Protein AF-A0A397V4J2-F1 (afdb_monomer_lite)

Sequence (60 aa):
AAKTRGSYLRVHFKNMRKTAKALAGKKQSKVIKYLEDVKEHKQAILFRRFNGGVGCYALS

pLDDT: mean 86.15, std 10.72, range [40.94, 95.31]

Organism: NCBI:txid44941

Structure (mmCIF, N/CA/C/O backbone):
data_AF-A0A397V4J2-F1
#
_entry.id   AF-A0A397V4J2-F1
#
loop_
_atom_site.group_PDB
_atom_site.id
_atom_site.type_symbol
_atom_site.label_atom_id
_atom_site.label_alt_id
_atom_site.label_comp_id
_atom_site.label_asym_id
_atom_site.label_entity_id
_atom_site.label_seq_id
_atom_site.pdbx_PDB_ins_code
_atom_site.Cartn_x
_atom_site.Cartn_y
_atom_site.Cartn_z
_atom_site.occupancy
_atom_site.B_iso_or_equiv
_atom_site.auth_seq_id
_atom_site.auth_comp_id
_atom_site.auth_asym_id
_atom_site.auth_atom_id
_atom_site.pdbx_PDB_model_num
ATOM 1 N N . ALA A 1 1 ? -4.474 21.302 0.006 1.00 62.47 1 ALA A N 1
ATOM 2 C CA . ALA A 1 1 ? -4.022 19.942 -0.368 1.00 62.47 1 ALA A CA 1
ATOM 3 C C . ALA A 1 1 ? -2.699 19.653 0.332 1.00 62.47 1 ALA A C 1
ATOM 5 O O . ALA A 1 1 ? -1.773 20.438 0.170 1.00 62.47 1 ALA A O 1
ATOM 6 N N . ALA A 1 2 ? -2.614 18.584 1.125 1.00 79.81 2 ALA A N 1
ATOM 7 C CA . ALA A 1 2 ? -1.367 18.191 1.781 1.00 79.81 2 ALA A CA 1
ATOM 8 C C . ALA A 1 2 ? -0.471 17.419 0.795 1.00 79.81 2 ALA A C 1
ATOM 10 O O . ALA A 1 2 ? -0.958 16.547 0.076 1.00 79.81 2 ALA A O 1
ATOM 11 N N . LYS A 1 3 ? 0.824 17.746 0.745 1.00 86.06 3 LYS A N 1
ATOM 12 C CA . LYS A 1 3 ? 1.839 17.047 -0.060 1.00 86.06 3 LYS A CA 1
ATOM 13 C C . LYS A 1 3 ? 2.916 16.522 0.884 1.00 86.06 3 LYS A C 1
ATOM 15 O O . LYS A 1 3 ? 3.390 17.266 1.735 1.00 86.06 3 LYS A O 1
ATOM 20 N N . THR A 1 4 ? 3.312 15.265 0.726 1.00 88.62 4 THR A N 1
ATOM 21 C CA . THR A 1 4 ? 4.368 14.630 1.526 1.00 88.62 4 THR A CA 1
ATOM 22 C C . THR A 1 4 ? 5.288 13.815 0.618 1.00 88.62 4 THR A C 1
ATOM 24 O O . THR A 1 4 ? 4.863 13.297 -0.417 1.00 88.62 4 THR A O 1
ATOM 27 N N . ARG A 1 5 ? 6.572 13.724 0.974 1.00 90.44 5 ARG A N 1
ATOM 28 C CA . ARG A 1 5 ? 7.588 12.952 0.246 1.00 90.44 5 ARG A CA 1
ATOM 29 C C . ARG A 1 5 ? 8.567 12.346 1.246 1.00 90.44 5 ARG A C 1
ATOM 31 O O . ARG A 1 5 ? 9.007 13.036 2.155 1.00 90.44 5 ARG A O 1
ATOM 38 N N . GLY A 1 6 ? 8.932 11.085 1.038 1.00 89.38 6 GLY A N 1
ATOM 39 C CA . GLY A 1 6 ? 10.065 10.442 1.704 1.00 89.38 6 GLY A CA 1
ATOM 40 C C . GLY A 1 6 ? 11.133 10.065 0.678 1.00 89.38 6 GLY A C 1
ATOM 41 O O . GLY A 1 6 ? 10.796 9.591 -0.409 1.00 89.38 6 GLY A O 1
ATOM 42 N N . SER A 1 7 ? 12.403 10.276 1.013 1.00 92.19 7 SER A N 1
ATOM 43 C CA . SER A 1 7 ? 13.564 9.886 0.199 1.00 92.19 7 SER A CA 1
ATOM 44 C C . SER A 1 7 ? 14.396 8.856 0.967 1.00 92.19 7 SER A C 1
ATOM 46 O O . SER A 1 7 ? 14.426 8.900 2.192 1.00 92.19 7 SER A O 1
ATOM 48 N N . TYR A 1 8 ? 15.056 7.930 0.261 1.00 90.31 8 TYR A N 1
ATOM 49 C CA . TYR A 1 8 ? 15.939 6.905 0.853 1.00 90.31 8 TYR A CA 1
ATOM 50 C C . TYR A 1 8 ? 15.295 6.034 1.950 1.00 90.31 8 TYR A C 1
ATOM 52 O O . TYR A 1 8 ? 15.940 5.635 2.918 1.00 90.31 8 TYR A O 1
ATOM 60 N N . LEU A 1 9 ? 14.010 5.706 1.793 1.00 91.31 9 LEU A N 1
ATOM 61 C CA . LEU A 1 9 ? 13.326 4.786 2.700 1.00 91.31 9 LEU A CA 1
ATOM 62 C C . LEU A 1 9 ? 13.905 3.372 2.550 1.00 91.31 9 LEU A C 1
ATOM 64 O O . L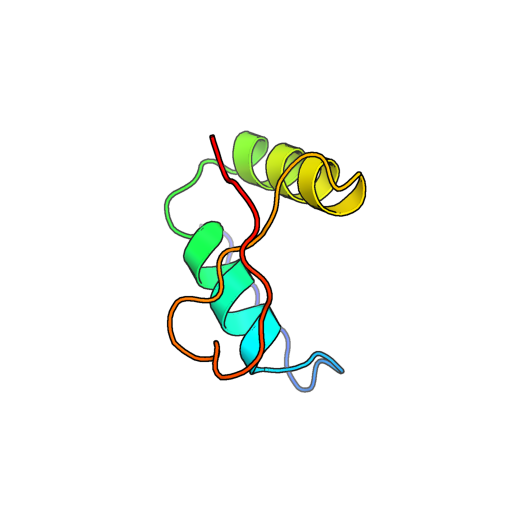EU A 1 9 ? 13.995 2.851 1.437 1.00 91.31 9 LEU A O 1
ATOM 68 N N . ARG A 1 10 ? 14.237 2.727 3.674 1.00 93.25 10 ARG A N 1
ATOM 69 C CA . ARG A 1 10 ? 14.678 1.322 3.731 1.00 93.25 10 ARG A CA 1
ATOM 70 C C . ARG A 1 10 ? 13.491 0.369 3.547 1.00 93.25 10 ARG A C 1
ATOM 72 O O . ARG A 1 10 ? 13.117 -0.366 4.452 1.00 93.25 10 ARG A O 1
ATOM 79 N N . VAL A 1 11 ? 12.858 0.423 2.381 1.00 91.56 11 VAL A N 1
ATOM 80 C CA . VAL A 1 11 ? 11.731 -0.440 2.009 1.00 91.56 11 VAL A CA 1
ATOM 81 C C . VAL A 1 11 ? 11.990 -1.087 0.659 1.00 91.56 11 VAL A C 1
ATOM 83 O O . VAL A 1 11 ? 12.629 -0.510 -0.221 1.00 91.56 11 VAL A O 1
ATOM 86 N N . HIS A 1 12 ? 11.449 -2.285 0.459 1.00 91.00 12 HIS A N 1
ATOM 87 C CA . HIS A 1 12 ? 11.563 -2.946 -0.830 1.00 91.00 12 HIS A CA 1
ATOM 88 C C . HIS A 1 12 ? 10.667 -2.261 -1.873 1.00 91.00 12 HIS A C 1
ATOM 90 O O . HIS A 1 12 ? 9.441 -2.195 -1.726 1.00 91.00 12 HIS A O 1
ATOM 96 N N . PHE A 1 13 ? 11.276 -1.791 -2.963 1.00 90.00 13 PHE A N 1
ATOM 97 C CA . PHE A 1 13 ? 10.593 -1.036 -4.018 1.00 90.00 13 PHE A CA 1
ATOM 98 C C . PHE A 1 13 ? 9.358 -1.757 -4.573 1.00 90.00 13 PHE A C 1
ATOM 100 O O . PHE A 1 13 ? 8.297 -1.147 -4.743 1.00 90.00 13 PHE A O 1
ATOM 107 N N . LYS A 1 14 ? 9.470 -3.067 -4.842 1.00 91.00 14 LYS A N 1
ATOM 108 C CA . LYS A 1 14 ? 8.379 -3.834 -5.464 1.00 91.00 14 LYS A CA 1
ATOM 109 C C . LYS A 1 14 ? 7.147 -3.888 -4.560 1.00 91.00 14 LYS A C 1
ATOM 111 O O . LYS A 1 14 ? 6.037 -3.802 -5.078 1.00 91.00 14 LYS A O 1
ATOM 116 N N . ASN A 1 15 ? 7.340 -3.955 -3.241 1.00 88.88 15 ASN A N 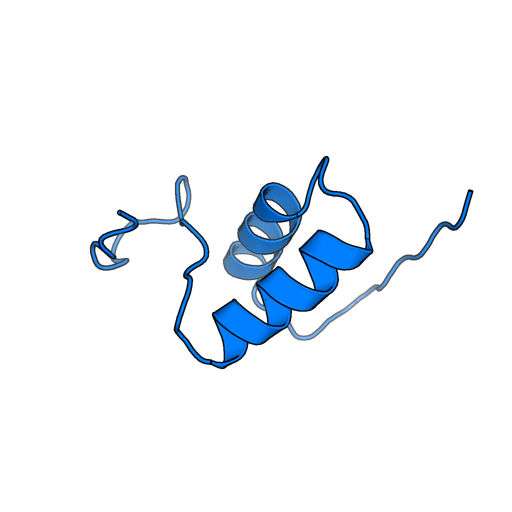1
ATOM 117 C CA . ASN A 1 15 ? 6.251 -4.026 -2.265 1.00 88.88 15 ASN A CA 1
ATOM 118 C C . ASN A 1 15 ? 5.583 -2.657 -2.154 1.00 88.88 15 ASN A C 1
ATOM 120 O O . ASN A 1 15 ? 4.380 -2.535 -2.373 1.00 88.88 15 ASN A O 1
ATOM 124 N N . MET A 1 16 ? 6.384 -1.605 -1.956 1.00 91.50 16 MET A N 1
ATOM 125 C CA . MET A 1 16 ? 5.866 -0.248 -1.787 1.00 91.50 16 MET A CA 1
ATOM 126 C C . MET A 1 16 ? 5.100 0.243 -3.021 1.00 91.50 16 MET A C 1
ATOM 128 O O . MET A 1 16 ? 4.057 0.885 -2.897 1.00 91.50 16 MET A O 1
ATOM 132 N N . ARG A 1 17 ? 5.542 -0.122 -4.233 1.00 92.31 17 ARG A N 1
ATOM 133 C CA . ARG A 1 17 ? 4.810 0.200 -5.468 1.00 92.31 17 ARG A CA 1
ATOM 134 C C . ARG A 1 17 ? 3.422 -0.445 -5.518 1.00 92.31 17 ARG A C 1
ATOM 136 O O . ARG A 1 17 ? 2.506 0.139 -6.099 1.00 92.31 17 ARG A O 1
ATOM 143 N N . LYS A 1 18 ? 3.256 -1.647 -4.962 1.00 91.44 18 LYS A N 1
ATOM 144 C CA . LYS A 1 18 ? 1.960 -2.344 -4.927 1.00 91.44 18 LYS A CA 1
ATOM 145 C C . LYS A 1 18 ? 1.057 -1.774 -3.847 1.00 91.44 18 LYS A C 1
ATOM 147 O O . LYS A 1 18 ? -0.091 -1.467 -4.161 1.00 91.44 18 LYS A O 1
ATOM 152 N N . THR A 1 19 ? 1.599 -1.497 -2.664 1.00 92.19 19 THR A N 1
ATOM 153 C CA . THR A 1 19 ? 0.890 -0.792 -1.589 1.00 92.19 19 THR A CA 1
ATOM 154 C C . THR A 1 19 ? 0.380 0.565 -2.065 1.00 92.19 19 THR A C 1
ATOM 156 O O . THR A 1 19 ? -0.814 0.833 -1.990 1.00 92.19 19 THR A O 1
ATOM 159 N N . ALA A 1 20 ? 1.235 1.392 -2.674 1.00 91.62 20 ALA A N 1
ATOM 160 C CA . ALA A 1 20 ? 0.837 2.707 -3.178 1.00 91.62 20 ALA A CA 1
ATOM 161 C C . ALA A 1 20 ? -0.288 2.623 -4.225 1.00 91.62 20 ALA A C 1
ATOM 163 O O . ALA A 1 20 ? -1.229 3.415 -4.196 1.00 91.62 20 ALA A O 1
ATOM 164 N N . LYS A 1 21 ? -0.233 1.637 -5.132 1.00 92.06 21 LYS A N 1
ATOM 165 C CA . LYS A 1 21 ? -1.287 1.443 -6.137 1.00 92.06 21 LYS A CA 1
ATOM 166 C C . LYS A 1 21 ? -2.600 0.952 -5.520 1.00 92.06 21 LYS A C 1
ATOM 168 O O . LYS A 1 21 ? -3.650 1.338 -6.019 1.00 92.06 21 LYS A O 1
ATOM 173 N N . ALA A 1 22 ? -2.545 0.142 -4.462 1.00 91.12 22 ALA A N 1
ATOM 174 C CA . ALA A 1 22 ? -3.729 -0.317 -3.735 1.00 91.12 22 ALA A CA 1
ATOM 175 C C . ALA A 1 22 ? -4.420 0.820 -2.961 1.00 91.12 22 ALA A C 1
ATOM 177 O O . ALA A 1 22 ? -5.641 0.813 -2.825 1.00 91.12 22 ALA A O 1
ATOM 178 N N . LEU A 1 23 ? -3.655 1.806 -2.484 1.00 91.50 23 LEU A N 1
ATOM 179 C CA . LEU A 1 23 ? -4.175 2.953 -1.733 1.00 91.50 23 LEU A CA 1
ATOM 180 C C . LEU A 1 23 ? -4.678 4.104 -2.621 1.00 91.50 23 LEU A C 1
ATOM 182 O O . LEU A 1 23 ? -5.484 4.919 -2.171 1.00 91.50 23 LEU A O 1
ATOM 186 N N . ALA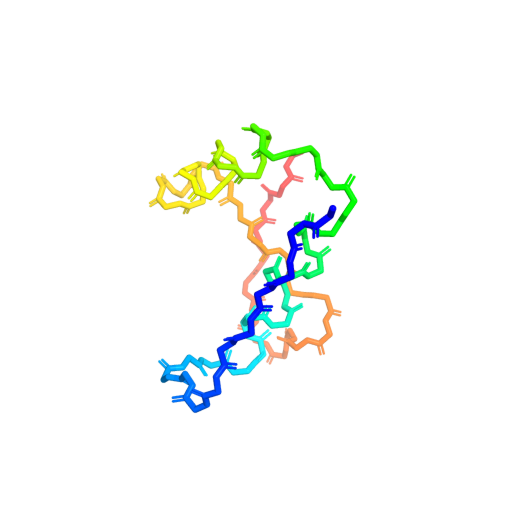 A 1 24 ? -4.221 4.185 -3.873 1.00 90.62 24 ALA A N 1
ATOM 187 C CA . ALA A 1 24 ? -4.591 5.254 -4.797 1.00 90.62 24 ALA A CA 1
ATOM 188 C C . ALA A 1 24 ? -6.117 5.334 -5.013 1.00 90.62 24 ALA A C 1
ATOM 190 O O . ALA A 1 24 ? -6.761 4.339 -5.338 1.00 90.62 24 ALA A O 1
ATOM 191 N N . GLY A 1 25 ? -6.693 6.531 -4.852 1.00 89.06 25 GLY A N 1
ATOM 192 C CA . GLY A 1 25 ? -8.125 6.791 -5.060 1.00 89.06 25 GLY A CA 1
ATOM 193 C C . GLY A 1 25 ? -9.043 6.438 -3.880 1.00 89.06 25 GLY A C 1
ATOM 194 O O . GLY A 1 25 ? -10.255 6.620 -3.979 1.00 89.06 25 GLY A O 1
ATOM 195 N N . LYS A 1 26 ? -8.505 5.958 -2.750 1.00 90.38 26 LYS A N 1
ATOM 196 C CA . LYS A 1 26 ? -9.288 5.695 -1.529 1.00 90.38 26 LYS A CA 1
ATOM 197 C C . LYS A 1 26 ? -9.351 6.937 -0.624 1.00 90.38 26 LYS A C 1
ATOM 199 O O . LYS A 1 26 ? -8.415 7.728 -0.565 1.00 90.38 26 LYS A O 1
ATOM 204 N N . LYS A 1 27 ? -10.451 7.086 0.128 1.00 93.25 27 LYS A N 1
ATOM 205 C CA . LYS A 1 27 ? -10.584 8.110 1.187 1.00 93.25 27 LYS A CA 1
ATOM 206 C C . LYS A 1 27 ? -9.645 7.798 2.361 1.00 93.25 27 LYS A C 1
ATOM 208 O O . LYS A 1 27 ? -9.472 6.627 2.696 1.00 93.25 27 LYS A O 1
ATOM 213 N N . GLN A 1 28 ? -9.129 8.827 3.036 1.00 90.12 28 GLN A N 1
ATOM 214 C CA . GLN A 1 28 ? -8.149 8.702 4.127 1.00 90.12 28 GLN A CA 1
ATOM 215 C C . GLN A 1 28 ? -8.573 7.710 5.225 1.00 90.12 28 GLN A C 1
ATOM 217 O O . GLN A 1 28 ? -7.803 6.822 5.575 1.00 90.12 28 GLN A O 1
ATOM 222 N N . SER A 1 29 ? -9.822 7.769 5.694 1.00 94.00 29 SER A N 1
ATOM 223 C CA . SER A 1 29 ? -10.328 6.855 6.731 1.00 94.00 29 SER A CA 1
ATOM 224 C C . SER A 1 29 ? -10.346 5.387 6.289 1.00 94.00 29 SER A C 1
ATOM 226 O O . SER A 1 29 ? -10.125 4.497 7.101 1.00 94.00 29 SER A O 1
ATOM 228 N N . LYS A 1 30 ? -10.587 5.116 4.997 1.00 93.81 30 LYS A N 1
ATOM 229 C CA . LYS A 1 30 ? -10.546 3.751 4.445 1.00 93.81 30 LYS A CA 1
ATOM 230 C C . LYS A 1 30 ? -9.112 3.250 4.287 1.00 93.81 30 LYS A C 1
ATOM 232 O O . LYS A 1 30 ? -8.880 2.059 4.426 1.00 93.81 30 LYS A O 1
ATOM 237 N N . VAL A 1 31 ? -8.171 4.143 3.976 1.00 93.50 31 VAL A N 1
ATOM 238 C CA . VAL A 1 31 ? -6.744 3.808 3.852 1.00 93.50 31 VAL A CA 1
ATOM 239 C C . VAL A 1 31 ? -6.172 3.368 5.195 1.00 93.50 31 VAL A C 1
ATOM 241 O O . VAL A 1 31 ? -5.480 2.359 5.236 1.00 93.50 31 VAL A O 1
ATOM 244 N N . ILE A 1 32 ? -6.488 4.092 6.271 1.00 93.94 32 ILE A N 1
ATOM 245 C CA . ILE A 1 32 ? -6.009 3.763 7.621 1.00 93.94 32 ILE A CA 1
ATOM 246 C C . ILE A 1 32 ? -6.516 2.376 8.034 1.00 93.94 32 ILE A C 1
ATOM 248 O O . ILE A 1 32 ? -5.700 1.496 8.281 1.00 93.94 32 ILE A O 1
ATOM 252 N N . LYS A 1 33 ? -7.836 2.147 7.956 1.00 95.31 33 LYS A N 1
ATOM 253 C CA . LYS A 1 33 ? -8.440 0.838 8.259 1.00 95.31 33 LYS A CA 1
ATOM 254 C C . LYS A 1 33 ? -7.852 -0.295 7.415 1.00 95.31 33 LYS A C 1
ATOM 256 O O . LYS A 1 33 ? -7.484 -1.331 7.941 1.00 95.31 33 LYS A O 1
ATOM 261 N N . TYR A 1 34 ? -7.683 -0.073 6.109 1.00 93.62 34 TYR A N 1
ATOM 262 C CA . TYR A 1 34 ? -7.097 -1.080 5.221 1.00 93.62 34 TYR A CA 1
ATOM 263 C C . TYR A 1 34 ? -5.667 -1.465 5.626 1.00 93.62 34 TYR A C 1
ATOM 265 O O . TYR A 1 34 ? -5.291 -2.627 5.530 1.00 93.62 34 TYR A O 1
ATOM 273 N N . LEU A 1 35 ? -4.849 -0.504 6.064 1.00 92.94 35 LEU A N 1
ATOM 274 C CA . LEU A 1 35 ? -3.485 -0.790 6.511 1.00 92.94 35 LEU A CA 1
ATOM 275 C C . LEU A 1 35 ? -3.454 -1.533 7.852 1.00 92.94 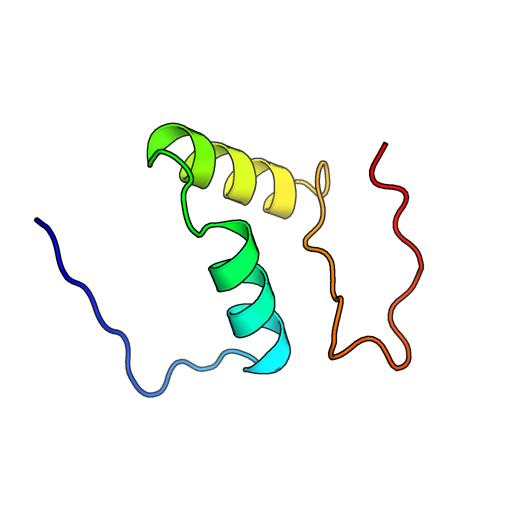35 LEU A C 1
ATOM 277 O O . LEU A 1 35 ? -2.575 -2.372 8.044 1.00 92.94 35 LEU A O 1
ATOM 281 N N . GLU A 1 36 ? -4.407 -1.261 8.742 1.00 95.19 36 GLU A N 1
ATOM 282 C CA . GLU A 1 36 ? -4.607 -2.020 9.982 1.00 95.19 36 GLU A CA 1
ATOM 283 C C . GLU A 1 36 ? -5.025 -3.464 9.672 1.00 95.19 36 GLU A C 1
ATOM 285 O O . GLU A 1 36 ? -4.363 -4.396 10.121 1.00 95.19 36 GLU A O 1
ATOM 290 N N . ASP A 1 37 ? -6.009 -3.662 8.791 1.00 94.12 37 ASP A N 1
ATOM 291 C CA . ASP A 1 37 ? -6.465 -4.992 8.364 1.00 94.12 37 ASP A CA 1
ATOM 292 C C . ASP A 1 37 ? -5.353 -5.802 7.676 1.00 94.12 37 ASP A C 1
ATOM 294 O O . ASP A 1 37 ? -5.258 -7.019 7.845 1.00 94.12 37 ASP A O 1
ATOM 298 N N . VAL A 1 38 ? -4.481 -5.141 6.904 1.00 92.62 38 VAL A N 1
ATOM 299 C CA . VAL A 1 38 ? -3.304 -5.779 6.289 1.00 92.62 38 VAL A CA 1
ATOM 300 C C . VAL A 1 38 ? -2.271 -6.180 7.341 1.00 92.62 38 VAL A C 1
ATOM 302 O O . VAL A 1 38 ? -1.650 -7.235 7.210 1.00 92.62 38 VAL A O 1
ATOM 305 N N . LYS A 1 39 ? -2.090 -5.371 8.390 1.00 91.88 39 LYS A N 1
ATOM 306 C CA . LYS A 1 39 ? -1.200 -5.694 9.515 1.00 91.88 39 LYS A CA 1
ATOM 307 C C . LYS A 1 39 ? -1.735 -6.867 10.337 1.00 91.88 39 LYS A C 1
ATOM 309 O O . LYS A 1 39 ? -0.951 -7.673 10.822 1.00 91.88 39 LYS A O 1
ATOM 314 N N . GLU A 1 40 ? -3.053 -6.981 10.450 1.00 95.31 40 GLU A N 1
ATOM 315 C CA . GLU A 1 40 ? -3.744 -8.107 11.085 1.00 95.31 40 GLU A CA 1
ATOM 316 C C . GLU A 1 40 ? -3.903 -9.322 10.154 1.00 95.31 40 GLU A C 1
ATOM 318 O O . GLU A 1 40 ? -4.527 -10.309 10.532 1.00 95.31 40 GLU A O 1
ATOM 323 N N . HIS A 1 41 ? -3.354 -9.266 8.933 1.00 89.50 41 HIS A N 1
ATOM 324 C CA . HIS A 1 41 ? -3.451 -10.315 7.911 1.00 89.50 41 HIS A CA 1
ATOM 325 C C . HIS A 1 41 ? -4.888 -10.698 7.504 1.00 89.50 41 HIS A C 1
ATOM 327 O O . HIS A 1 41 ? -5.105 -11.728 6.864 1.00 89.50 41 HIS A O 1
ATOM 333 N N . LYS A 1 42 ? -5.868 -9.838 7.805 1.00 90.75 42 LYS A N 1
ATOM 334 C CA . LYS A 1 42 ? -7.269 -9.976 7.380 1.00 90.75 42 LYS A CA 1
ATOM 335 C C . LYS A 1 42 ? -7.451 -9.668 5.900 1.00 90.75 42 LYS A C 1
ATOM 337 O O . LYS A 1 42 ? -8.351 -10.198 5.259 1.00 90.75 42 LYS A O 1
ATOM 342 N N . GLN A 1 43 ? -6.609 -8.788 5.361 1.00 87.75 43 GLN A N 1
ATOM 343 C CA . GLN A 1 43 ? -6.571 -8.446 3.943 1.00 87.75 43 GLN A CA 1
ATOM 344 C C . GLN A 1 43 ? -5.133 -8.466 3.422 1.00 87.75 43 GLN A C 1
ATOM 346 O O . GLN A 1 43 ? -4.178 -8.293 4.174 1.00 87.75 43 GLN A O 1
ATOM 351 N N . ALA A 1 44 ? -4.965 -8.650 2.110 1.00 89.25 44 ALA A N 1
ATOM 352 C CA . ALA A 1 44 ? -3.649 -8.713 1.479 1.00 89.25 44 ALA A CA 1
ATOM 353 C C . ALA A 1 44 ? -3.495 -7.713 0.327 1.00 89.25 44 ALA A C 1
ATOM 355 O O . ALA A 1 44 ? -4.460 -7.300 -0.325 1.00 89.25 44 ALA A O 1
ATOM 356 N N . ILE A 1 45 ? -2.242 -7.348 0.047 1.00 89.19 45 ILE A N 1
ATOM 357 C CA . ILE A 1 45 ? -1.870 -6.496 -1.085 1.00 89.19 45 ILE A CA 1
ATOM 358 C C . ILE A 1 45 ? -1.520 -7.385 -2.278 1.00 89.19 45 ILE A C 1
ATOM 360 O O . ILE A 1 45 ? -0.564 -8.156 -2.248 1.00 89.19 45 ILE A O 1
ATOM 364 N N . LEU A 1 46 ? -2.269 -7.232 -3.369 1.00 84.88 46 LEU A N 1
ATOM 365 C CA . LEU A 1 46 ? -2.084 -8.018 -4.587 1.00 84.88 46 LEU A CA 1
ATOM 366 C C . LEU A 1 46 ? -0.827 -7.616 -5.373 1.00 84.88 46 LEU A C 1
ATOM 368 O O . LEU A 1 46 ? -0.688 -6.485 -5.861 1.00 84.88 46 LEU A O 1
ATOM 372 N N . PHE A 1 47 ? 0.044 -8.587 -5.636 1.00 86.00 47 PHE A N 1
ATOM 373 C CA . PHE A 1 47 ? 1.175 -8.431 -6.547 1.00 86.00 47 PHE A CA 1
ATOM 374 C C . PHE A 1 47 ? 0.772 -8.809 -7.979 1.00 86.00 47 PHE A C 1
ATOM 376 O O . PHE A 1 47 ? 0.787 -9.968 -8.350 1.00 86.00 47 PHE A O 1
ATOM 383 N N . ARG A 1 48 ? 0.443 -7.817 -8.824 1.00 81.50 48 ARG A N 1
ATOM 384 C CA . ARG A 1 48 ? 0.059 -8.063 -10.242 1.00 81.50 48 ARG A CA 1
ATOM 385 C C . ARG A 1 48 ? 1.192 -8.072 -11.286 1.00 81.50 48 ARG A C 1
ATOM 387 O O . ARG A 1 48 ? 0.970 -8.483 -12.407 1.00 81.50 48 ARG A O 1
ATOM 394 N N . ARG A 1 49 ? 2.368 -7.506 -10.977 1.00 83.81 49 ARG A N 1
ATOM 395 C CA . ARG A 1 49 ? 3.487 -7.340 -11.956 1.00 83.81 49 ARG A CA 1
ATOM 396 C C . ARG A 1 49 ? 4.792 -7.986 -11.500 1.00 83.81 49 ARG A C 1
ATOM 398 O O . ARG A 1 49 ? 5.637 -8.312 -12.312 1.00 83.81 49 ARG A O 1
ATOM 405 N N . PHE A 1 50 ? 4.984 -8.080 -10.191 1.00 82.19 50 PHE A N 1
ATOM 406 C CA . PHE A 1 50 ? 6.202 -8.602 -9.583 1.00 82.19 50 PHE A CA 1
ATOM 407 C C . PHE A 1 50 ? 5.846 -9.886 -8.837 1.00 82.19 50 PHE A C 1
ATOM 409 O O . PHE A 1 50 ? 5.950 -9.931 -7.619 1.00 82.19 50 PHE A O 1
ATOM 416 N N . ASN A 1 51 ? 5.300 -10.860 -9.562 1.00 80.38 51 ASN A N 1
ATOM 417 C CA . ASN A 1 51 ? 4.618 -12.032 -9.012 1.00 80.38 51 ASN A CA 1
ATOM 418 C C . ASN A 1 51 ? 5.298 -13.368 -9.345 1.00 80.38 51 ASN A C 1
ATOM 420 O O . ASN A 1 51 ? 4.662 -14.398 -9.177 1.00 80.38 51 ASN A O 1
ATOM 424 N 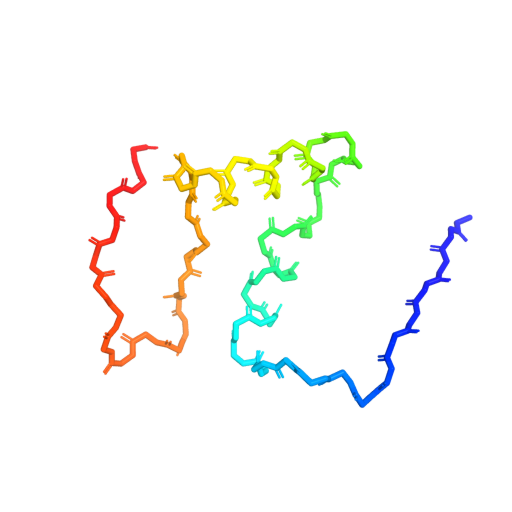N . GLY A 1 52 ? 6.565 -13.372 -9.780 1.00 79.50 52 GLY A N 1
ATOM 425 C CA . GLY A 1 52 ? 7.301 -14.569 -10.233 1.00 79.50 52 GLY A CA 1
ATOM 426 C C . GLY A 1 52 ? 7.602 -15.643 -9.171 1.00 79.50 52 GLY A C 1
ATOM 427 O O . GLY A 1 52 ? 8.569 -16.373 -9.320 1.00 79.50 52 GLY A O 1
ATOM 428 N N . GLY A 1 53 ? 6.822 -15.705 -8.094 1.00 74.06 53 GLY A N 1
ATOM 429 C CA . GLY A 1 53 ? 6.957 -16.649 -6.981 1.00 74.06 53 GLY A CA 1
ATOM 430 C C . GLY A 1 53 ? 6.069 -16.299 -5.782 1.00 74.06 53 GLY A C 1
ATOM 431 O O . GLY A 1 53 ? 6.342 -16.723 -4.666 1.00 74.06 53 GLY A O 1
ATOM 432 N N . VAL A 1 54 ? 5.048 -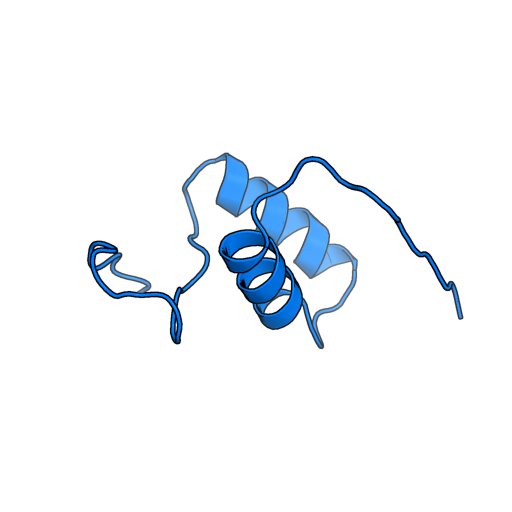15.457 -5.976 1.00 77.94 54 VAL A N 1
ATOM 433 C CA . VAL A 1 54 ? 4.154 -15.029 -4.892 1.00 77.94 54 VAL A CA 1
ATOM 434 C C . VAL A 1 54 ? 2.961 -15.977 -4.878 1.00 77.94 54 VAL A C 1
ATOM 436 O O . VAL A 1 54 ? 2.334 -16.168 -5.919 1.00 77.94 54 VAL A O 1
ATOM 439 N N . GLY A 1 55 ? 2.664 -16.575 -3.723 1.00 69.75 55 GLY A N 1
ATOM 440 C CA . GLY A 1 55 ? 1.544 -17.503 -3.572 1.00 69.75 55 GLY A CA 1
ATOM 441 C C . GLY A 1 55 ? 0.190 -16.863 -3.889 1.00 69.75 55 GLY A C 1
ATOM 442 O O . GLY A 1 55 ? 0.008 -15.646 -3.784 1.00 69.75 55 GLY A O 1
ATOM 443 N N . CYS A 1 56 ? -0.775 -17.696 -4.273 1.00 66.75 56 CYS A N 1
ATOM 444 C CA . CYS A 1 56 ? -2.153 -17.268 -4.467 1.00 66.75 56 CYS A CA 1
ATOM 445 C C . CYS A 1 56 ? -2.795 -17.009 -3.100 1.00 66.75 56 CYS A C 1
ATOM 447 O O . CYS A 1 56 ? -3.002 -17.935 -2.323 1.00 66.75 56 CYS A O 1
ATOM 449 N N . TYR A 1 57 ? -3.116 -15.750 -2.810 1.00 67.88 57 TYR A N 1
ATOM 450 C CA . TYR A 1 57 ? -3.979 -15.401 -1.686 1.00 67.88 57 TYR A CA 1
ATOM 451 C C . TYR A 1 57 ? -5.402 -15.219 -2.219 1.00 67.88 57 TYR A C 1
ATOM 453 O O . TYR A 1 57 ? -5.620 -14.415 -3.131 1.00 67.88 57 TYR A O 1
ATOM 461 N N . ALA A 1 58 ? -6.354 -15.984 -1.683 1.00 60.31 58 ALA A N 1
ATOM 462 C CA . ALA A 1 58 ? -7.766 -15.857 -2.015 1.00 60.31 58 ALA A CA 1
ATOM 463 C C . ALA A 1 58 ? -8.303 -14.550 -1.415 1.00 60.31 58 ALA A C 1
ATOM 465 O O . ALA A 1 58 ? -8.657 -14.485 -0.243 1.00 60.31 58 ALA A O 1
ATOM 466 N N . LEU A 1 59 ? -8.323 -13.486 -2.217 1.00 56.75 59 LEU A N 1
ATOM 467 C CA . LEU A 1 59 ? -9.174 -12.335 -1.934 1.00 56.75 59 LEU A CA 1
ATOM 468 C C . LEU A 1 59 ? -10.559 -12.693 -2.460 1.00 56.75 59 LEU A C 1
ATOM 470 O O . LEU A 1 59 ? -10.786 -12.603 -3.665 1.00 56.75 59 LEU A O 1
ATOM 474 N N . SER A 1 60 ? -11.415 -13.175 -1.557 1.00 40.94 60 SER A N 1
ATOM 475 C CA . SER A 1 60 ? -12.867 -13.221 -1.759 1.00 40.94 60 SER A CA 1
ATOM 476 C C . SER A 1 60 ? -13.393 -11.862 -2.206 1.00 40.94 60 SER A C 1
ATOM 478 O O . SER A 1 60 ? -12.974 -10.862 -1.569 1.00 40.94 60 SER A O 1
#

InterPro domains:
  IPR005721 Large ribosomal subunit protein uL22, eukaryota/archaea [PTHR11593] (2-58)
  IPR036394 Ribosomal protein uL22 superfamily [G3DSA:3.90.470.10] (1-59)
  IPR036394 Ribosomal protein uL22 superfamily [SSF54843] (2-56)

Secondary structure (DSSP, 8-state):
-------S-SS-HHHHHHHHHHHTT--HHHHHHHHHHHHTTSS----SSS-TT-------

Radius of gyration: 12.94 Å; chains: 1; bounding box: 29×37×23 Å

Foldseek 3Di:
DDDDDDDPDPDDPQVVVQLVVVCPPDDPVVNVVVVVCVVVVVDHRDRPPPPPPPDDDDPD